Protein AF-A0A7C5LKN4-F1 (afdb_monomer_lite)

pLDDT: mean 91.7, std 6.95, range [64.12, 98.31]

Secondary structure (DSSP, 8-state):
-EEEEEHHHHHHHHHHHTTTS-SS-SSGGGGEEEEEEETTEEEEEEE-SS-EEEEEEE-EEEE-EEEEEEHHHHHHHHHTS-TTSEEEEEEETTEEEEEETTEEEEEEEEPGGGSPPPPPP--S------HHHHHHHHHTTTT-

Radius of gyration: 16.78 Å; chains: 1; bounding box: 38×32×46 Å

Foldseek 3Di:
DKWKDFLVQLLVFLVVQVVAQDPDDPQVLQLWWKWWDDQQKIWIWHHPVVDIDIDMGGIGDPDTDMWIFRSVVVNVQSVPDDRVWMWMWDDDPQWIWIDTDPDIDITGTDPPVSRDDDDDDDDPDDDDDDPVVVVVVCVVPVVD

Sequence (144 aa):
MKFTANKNNILNELGLLQGIVEKRTTMPILSNVLMKATKGQVELMGTDLEVGLRTTFEAEVKQEGMVAVNGRKVFDFIKLLPEEQKIEFIKKDEHLLVKSGESEIKILTAPENDFPAIQESNFEKGISWSISDFREMIDCVLYA

Structure (mmCIF, N/CA/C/O backbone):
data_AF-A0A7C5LKN4-F1
#
_entry.id   AF-A0A7C5LKN4-F1
#
loop_
_atom_site.group_PDB
_atom_site.id
_atom_site.type_symbol
_atom_site.label_atom_id
_atom_site.label_alt_id
_atom_site.label_comp_id
_atom_site.label_asym_id
_atom_site.label_entity_id
_atom_site.label_seq_id
_atom_site.pdbx_PDB_ins_code
_atom_site.Cartn_x
_atom_site.Cartn_y
_atom_site.Cartn_z
_atom_site.occupancy
_atom_site.B_iso_or_equiv
_atom_site.auth_seq_id
_atom_site.auth_comp_id
_atom_sit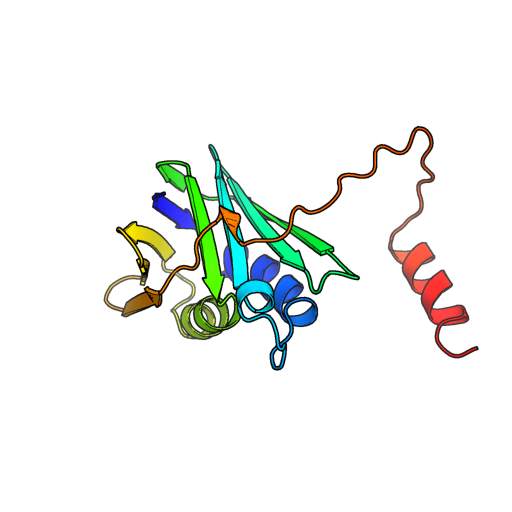e.auth_asym_id
_atom_site.auth_atom_id
_atom_site.pdbx_PDB_model_num
ATOM 1 N N . MET A 1 1 ? -3.851 11.155 8.627 1.00 94.31 1 MET A N 1
ATOM 2 C CA . MET A 1 1 ? -4.321 10.152 7.651 1.00 94.31 1 MET A CA 1
ATOM 3 C C . MET A 1 1 ? -5.334 9.234 8.318 1.00 94.31 1 MET A C 1
ATOM 5 O O . MET A 1 1 ? -5.030 8.661 9.362 1.00 94.31 1 MET A O 1
ATOM 9 N N . LYS A 1 2 ? -6.519 9.094 7.718 1.00 97.94 2 LYS A N 1
ATOM 10 C CA . LYS A 1 2 ? -7.596 8.208 8.158 1.00 97.94 2 LYS A CA 1
ATOM 11 C C . LYS A 1 2 ? -8.446 7.763 6.967 1.00 97.94 2 LYS A C 1
ATOM 13 O O . LYS A 1 2 ? -9.016 8.616 6.285 1.00 97.94 2 LYS A O 1
ATOM 18 N N . PHE A 1 3 ? -8.581 6.458 6.753 1.00 98.19 3 PHE A N 1
ATOM 19 C CA . PHE A 1 3 ? -9.410 5.911 5.677 1.00 98.19 3 PHE A CA 1
ATOM 20 C C . PHE A 1 3 ? -10.019 4.555 6.033 1.00 98.19 3 PHE A C 1
ATOM 22 O O . PHE A 1 3 ? -9.655 3.933 7.032 1.00 98.19 3 PHE A O 1
ATOM 29 N N . THR A 1 4 ? -10.971 4.109 5.219 1.00 97.88 4 THR A N 1
ATOM 30 C CA . THR A 1 4 ? -11.636 2.815 5.369 1.00 97.88 4 THR A CA 1
ATOM 31 C C . THR A 1 4 ? -11.778 2.132 4.010 1.00 97.88 4 THR A C 1
ATOM 33 O O . THR A 1 4 ? -12.147 2.788 3.039 1.00 97.88 4 THR A O 1
ATOM 36 N N . ALA A 1 5 ? -11.490 0.834 3.922 1.00 97.00 5 ALA A N 1
ATOM 37 C CA . ALA A 1 5 ? -11.607 0.072 2.676 1.00 97.00 5 ALA A CA 1
ATOM 38 C C . ALA A 1 5 ? -12.016 -1.390 2.919 1.00 97.00 5 ALA A C 1
ATOM 40 O O . ALA A 1 5 ? -11.934 -1.899 4.039 1.00 97.00 5 ALA A O 1
ATOM 41 N N . ASN A 1 6 ? -12.481 -2.052 1.858 1.00 95.44 6 ASN A N 1
ATOM 42 C CA . ASN A 1 6 ? -12.839 -3.470 1.887 1.00 95.44 6 ASN A CA 1
ATOM 43 C C . ASN A 1 6 ? -11.580 -4.344 1.894 1.00 95.44 6 ASN A C 1
ATOM 45 O O . ASN A 1 6 ? -10.585 -4.013 1.247 1.00 95.44 6 ASN A O 1
ATOM 49 N N . LYS A 1 7 ? -11.654 -5.495 2.568 1.00 94.94 7 LYS A N 1
ATOM 50 C CA . LYS A 1 7 ? -10.540 -6.442 2.697 1.00 94.94 7 LYS A CA 1
ATOM 51 C C . LYS A 1 7 ? -9.916 -6.825 1.350 1.00 94.94 7 LYS A C 1
ATOM 53 O O . LYS A 1 7 ? -8.703 -6.704 1.192 1.00 94.94 7 LYS A O 1
ATOM 58 N N . ASN A 1 8 ? -10.737 -7.224 0.379 1.00 93.75 8 ASN A N 1
ATOM 59 C CA . ASN A 1 8 ? -10.260 -7.684 -0.930 1.00 93.75 8 ASN A CA 1
ATOM 60 C C . ASN A 1 8 ? -9.515 -6.599 -1.715 1.00 93.75 8 ASN A C 1
ATOM 62 O O . ASN A 1 8 ? -8.462 -6.877 -2.282 1.00 93.75 8 ASN A O 1
ATOM 66 N N . ASN A 1 9 ? -9.999 -5.354 -1.669 1.00 93.94 9 ASN A N 1
ATOM 67 C CA . ASN A 1 9 ? -9.333 -4.220 -2.314 1.00 93.94 9 ASN A CA 1
ATOM 68 C C . ASN A 1 9 ? -7.909 -4.035 -1.774 1.00 93.94 9 ASN A C 1
ATOM 70 O O . ASN A 1 9 ? -6.977 -3.821 -2.539 1.00 93.94 9 ASN A O 1
ATOM 74 N N . ILE A 1 10 ? -7.732 -4.156 -0.456 1.00 95.06 10 ILE A N 1
ATOM 75 C CA . ILE A 1 10 ? -6.422 -3.974 0.171 1.00 95.06 10 ILE A CA 1
ATOM 76 C C . ILE A 1 10 ? -5.513 -5.177 -0.102 1.00 95.06 10 ILE A C 1
ATOM 78 O O . ILE A 1 10 ? -4.344 -4.992 -0.428 1.00 95.06 10 ILE A O 1
ATOM 82 N N . LEU A 1 11 ? -6.022 -6.408 0.037 1.00 95.00 11 LEU A N 1
ATOM 83 C CA . LEU A 1 11 ? -5.211 -7.619 -0.125 1.00 95.00 11 LEU A CA 1
ATOM 84 C C . LEU A 1 11 ? -4.692 -7.802 -1.546 1.00 95.00 11 LEU A C 1
ATOM 86 O O . LEU A 1 11 ? -3.546 -8.221 -1.698 1.00 95.00 11 LEU A O 1
ATOM 90 N N . ASN A 1 12 ? -5.498 -7.484 -2.559 1.00 94.50 12 ASN A N 1
ATOM 91 C CA . ASN A 1 12 ? -5.072 -7.588 -3.951 1.00 94.50 12 ASN A CA 1
ATOM 92 C C . ASN A 1 12 ? -3.858 -6.686 -4.205 1.00 94.50 12 ASN A C 1
ATOM 94 O O . ASN A 1 12 ? -2.797 -7.174 -4.593 1.00 94.50 12 ASN A O 1
ATOM 98 N N . GLU A 1 13 ? -3.969 -5.396 -3.879 1.00 95.69 13 GLU A N 1
ATOM 99 C CA . GLU A 1 13 ? -2.910 -4.425 -4.169 1.00 95.69 13 GLU A CA 1
ATOM 100 C C . GLU A 1 13 ? -1.683 -4.585 -3.264 1.00 95.69 13 GLU A C 1
ATOM 102 O O . GLU A 1 13 ? -0.541 -4.511 -3.722 1.00 95.69 13 GLU A O 1
ATOM 107 N N . LEU A 1 14 ? -1.892 -4.850 -1.972 1.00 93.88 14 LEU A N 1
ATOM 108 C CA . LEU A 1 14 ? -0.797 -5.055 -1.025 1.00 93.88 14 LEU A CA 1
ATOM 109 C C . LEU A 1 14 ? -0.084 -6.398 -1.251 1.00 93.88 14 LEU A C 1
ATOM 111 O O . LEU A 1 14 ? 1.095 -6.529 -0.914 1.00 93.88 14 LEU A O 1
ATOM 115 N N . GLY A 1 15 ? -0.785 -7.381 -1.825 1.00 94.12 15 GLY A N 1
ATOM 116 C CA . GLY A 1 15 ? -0.243 -8.672 -2.238 1.00 94.12 15 GLY A CA 1
ATOM 117 C C . GLY A 1 15 ? 0.760 -8.545 -3.381 1.00 94.12 15 GLY A C 1
ATOM 118 O O . GLY A 1 15 ? 1.836 -9.135 -3.296 1.00 94.12 15 GLY A O 1
ATOM 119 N N . LEU A 1 16 ? 0.464 -7.719 -4.392 1.00 92.94 16 LEU A N 1
ATOM 120 C CA . LEU A 1 16 ? 1.399 -7.426 -5.490 1.00 92.94 16 LEU A CA 1
ATOM 121 C C . LEU A 1 16 ? 2.721 -6.846 -4.964 1.00 92.94 16 LEU A C 1
ATOM 123 O O . LEU A 1 16 ? 3.802 -7.227 -5.407 1.00 92.94 16 LEU A O 1
ATOM 127 N N . LEU A 1 17 ? 2.640 -5.984 -3.948 1.00 92.00 17 LEU A N 1
ATOM 128 C CA . LEU A 1 17 ? 3.809 -5.356 -3.334 1.00 92.00 17 LEU A CA 1
ATOM 129 C C . LEU A 1 17 ? 4.661 -6.312 -2.493 1.00 92.00 17 LEU A C 1
ATOM 131 O O . LEU A 1 17 ? 5.841 -6.031 -2.300 1.00 92.00 17 LEU A O 1
ATOM 135 N N . GLN A 1 18 ? 4.124 -7.452 -2.030 1.00 88.38 18 GLN A N 1
ATOM 136 C CA . GLN A 1 18 ? 4.902 -8.431 -1.251 1.00 88.38 18 GLN A CA 1
ATOM 137 C C . GLN A 1 18 ? 6.083 -9.022 -2.030 1.00 88.38 18 GLN A C 1
ATOM 139 O O . GLN A 1 18 ? 7.036 -9.476 -1.398 1.00 88.38 18 GLN A O 1
ATOM 144 N N . GLY A 1 19 ? 5.996 -9.063 -3.364 1.00 83.75 19 GLY A N 1
ATOM 145 C CA . GLY A 1 19 ? 7.070 -9.550 -4.232 1.00 83.75 19 GLY A CA 1
ATOM 146 C C . GLY A 1 19 ? 8.179 -8.528 -4.483 1.00 83.75 19 GLY A C 1
ATOM 147 O O . GLY A 1 19 ? 9.253 -8.922 -4.914 1.00 83.75 19 GLY A O 1
ATOM 148 N N . ILE A 1 20 ? 7.918 -7.247 -4.202 1.00 84.62 20 ILE A N 1
ATOM 149 C CA . ILE A 1 20 ? 8.852 -6.135 -4.427 1.00 84.62 20 ILE A CA 1
ATOM 150 C C . ILE A 1 20 ? 9.578 -5.758 -3.134 1.00 84.62 20 ILE A C 1
ATOM 152 O O . ILE A 1 20 ? 10.767 -5.473 -3.146 1.00 84.62 20 ILE A O 1
ATOM 156 N N . VAL A 1 21 ? 8.874 -5.754 -1.996 1.00 82.25 21 VAL A N 1
ATOM 157 C CA . VAL A 1 21 ? 9.488 -5.372 -0.715 1.00 82.25 21 VAL A CA 1
ATOM 158 C C . VAL A 1 21 ? 10.355 -6.498 -0.154 1.00 82.25 21 VAL A C 1
ATOM 160 O O . VAL A 1 21 ? 9.894 -7.614 0.115 1.00 82.25 21 VAL A O 1
ATOM 163 N N . GLU A 1 22 ? 11.631 -6.198 0.069 1.00 73.88 22 GLU A N 1
ATOM 164 C CA . GLU A 1 22 ? 12.617 -7.208 0.426 1.00 73.88 22 GLU A CA 1
ATOM 165 C C . GLU A 1 22 ? 12.653 -7.483 1.942 1.00 73.88 22 GLU A C 1
ATOM 167 O O . GLU A 1 22 ? 12.659 -6.582 2.785 1.00 73.88 22 GLU A O 1
ATOM 172 N N . LYS A 1 23 ? 12.686 -8.767 2.326 1.00 66.94 23 LYS A N 1
ATOM 173 C CA . LYS A 1 23 ? 12.610 -9.193 3.740 1.00 66.94 23 LYS A CA 1
ATOM 174 C C . LYS A 1 23 ? 13.941 -9.060 4.491 1.00 66.94 23 LYS A C 1
ATOM 176 O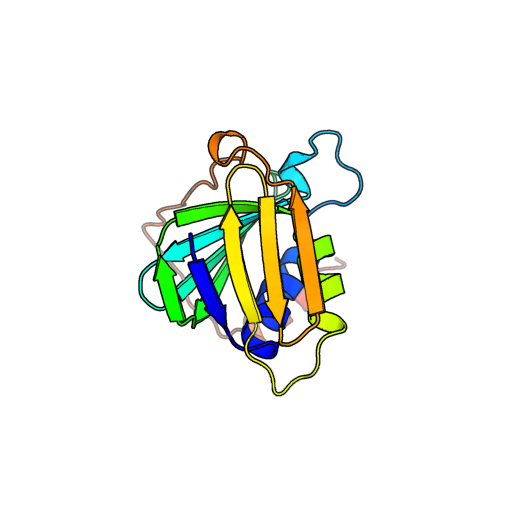 O . LYS A 1 23 ? 13.942 -8.972 5.718 1.00 66.94 23 LYS A O 1
ATOM 181 N N . ARG A 1 24 ? 15.071 -9.132 3.782 1.00 68.62 24 ARG A N 1
ATOM 182 C CA . ARG A 1 24 ? 16.431 -9.116 4.348 1.00 68.62 24 ARG A CA 1
ATOM 183 C C . ARG A 1 24 ? 17.269 -8.056 3.648 1.00 68.62 24 ARG A C 1
ATOM 185 O O . ARG A 1 24 ? 18.226 -8.371 2.960 1.00 68.62 24 ARG A O 1
ATOM 192 N N . THR A 1 25 ? 16.889 -6.810 3.863 1.00 70.12 25 THR A N 1
ATOM 193 C CA . THR A 1 25 ? 17.626 -5.651 3.371 1.00 70.12 25 THR A CA 1
ATOM 194 C C . THR A 1 25 ? 18.424 -5.014 4.508 1.00 70.12 25 THR A C 1
ATOM 196 O O . THR A 1 25 ? 18.008 -5.031 5.671 1.00 70.12 25 THR A O 1
ATOM 199 N N . THR A 1 26 ? 19.582 -4.444 4.181 1.00 81.12 26 THR A N 1
ATOM 200 C CA . THR A 1 26 ? 20.356 -3.588 5.094 1.00 81.12 26 THR A CA 1
ATOM 201 C C . THR A 1 26 ? 19.679 -2.236 5.329 1.00 81.12 26 THR A C 1
ATOM 203 O O . THR A 1 26 ? 20.047 -1.535 6.268 1.00 81.12 26 THR A O 1
ATOM 206 N N . MET A 1 27 ? 18.672 -1.886 4.518 1.00 86.62 27 MET A N 1
ATOM 207 C CA . MET A 1 27 ? 17.897 -0.650 4.595 1.00 86.62 27 MET A CA 1
ATOM 208 C C . MET A 1 27 ? 16.451 -0.952 5.025 1.00 86.62 27 MET A C 1
ATOM 210 O O . MET A 1 27 ? 15.597 -1.197 4.174 1.00 86.62 27 MET A O 1
ATOM 214 N N . PRO A 1 28 ? 16.118 -0.903 6.333 1.00 86.00 28 PRO A N 1
ATOM 215 C CA . PRO A 1 28 ? 14.800 -1.299 6.844 1.00 86.00 28 PRO A CA 1
ATOM 216 C C . PRO A 1 28 ? 13.604 -0.611 6.173 1.00 86.00 28 PRO A C 1
ATOM 218 O O . PRO A 1 28 ? 12.532 -1.210 6.079 1.00 86.00 28 PRO A O 1
ATOM 221 N N . ILE A 1 29 ? 13.783 0.617 5.678 1.00 90.94 29 ILE A N 1
ATOM 222 C CA . ILE A 1 29 ? 12.750 1.375 4.964 1.00 90.94 29 ILE A CA 1
ATOM 223 C C . ILE A 1 29 ? 12.267 0.680 3.681 1.00 90.94 29 ILE A C 1
ATOM 225 O O . ILE A 1 29 ? 11.095 0.803 3.345 1.00 90.94 29 ILE A O 1
ATOM 229 N N . LEU A 1 30 ? 13.106 -0.124 3.019 1.00 89.88 30 LEU A N 1
ATOM 230 C CA . LEU A 1 30 ? 12.730 -0.866 1.805 1.00 89.88 30 LEU A CA 1
ATOM 231 C C . LEU A 1 30 ? 11.839 -2.088 2.101 1.00 89.88 30 LEU A C 1
ATOM 233 O O . LEU A 1 30 ? 11.246 -2.673 1.200 1.00 89.88 30 LEU A O 1
ATOM 237 N N . SER A 1 31 ? 11.685 -2.456 3.380 1.00 89.00 31 SER A N 1
ATOM 238 C CA . SER A 1 31 ? 10.673 -3.433 3.817 1.00 89.00 31 SER A CA 1
ATOM 239 C C . SER A 1 31 ? 9.286 -2.807 4.038 1.00 89.00 31 SER A C 1
ATOM 241 O O . SER A 1 31 ? 8.315 -3.510 4.354 1.00 89.00 31 SER A O 1
ATOM 243 N N . ASN A 1 32 ? 9.188 -1.481 3.909 1.00 93.69 32 ASN A N 1
ATOM 244 C CA . ASN A 1 32 ? 7.948 -0.745 4.067 1.00 93.69 32 ASN A CA 1
ATOM 245 C C . ASN A 1 32 ? 7.263 -0.515 2.722 1.00 93.69 32 ASN A C 1
ATOM 247 O O . ASN A 1 32 ? 7.877 -0.490 1.662 1.00 93.69 32 ASN A O 1
ATOM 251 N N . VAL A 1 33 ? 5.957 -0.307 2.807 1.00 95.06 33 VAL A N 1
ATOM 252 C CA . VAL A 1 33 ? 5.127 0.238 1.744 1.00 95.06 33 VAL A CA 1
ATOM 253 C C . VAL A 1 33 ? 4.759 1.656 2.157 1.00 95.06 33 VAL A C 1
ATOM 255 O O . VAL A 1 33 ? 4.344 1.889 3.299 1.00 95.06 33 VAL A O 1
ATOM 258 N N . LEU A 1 34 ? 4.907 2.599 1.235 1.00 95.81 34 LEU A N 1
ATOM 259 C CA . LEU A 1 34 ? 4.365 3.939 1.377 1.00 95.81 34 LEU A CA 1
ATOM 260 C C . LEU A 1 34 ? 2.882 3.900 0.995 1.00 95.81 34 LEU A C 1
ATOM 262 O O . LEU A 1 34 ? 2.523 3.486 -0.104 1.00 95.81 34 LEU A O 1
ATOM 266 N N . MET A 1 35 ? 2.021 4.314 1.920 1.00 96.69 35 MET A N 1
ATOM 267 C CA . MET A 1 35 ? 0.586 4.472 1.701 1.00 96.69 35 MET A CA 1
ATOM 268 C C . MET A 1 35 ? 0.269 5.956 1.630 1.00 96.69 35 MET A C 1
ATOM 270 O O . MET A 1 35 ? 0.567 6.689 2.573 1.00 96.69 35 MET A O 1
ATOM 274 N N . LYS A 1 36 ? -0.367 6.395 0.548 1.00 96.88 36 LYS A N 1
ATOM 275 C CA . LYS A 1 36 ? -0.795 7.779 0.353 1.00 96.88 36 LYS A CA 1
ATOM 276 C C . LYS A 1 36 ? -2.301 7.809 0.136 1.00 96.88 36 LYS A C 1
ATOM 278 O O . LYS A 1 36 ? -2.799 7.349 -0.884 1.00 96.88 36 LYS A O 1
ATOM 283 N N . ALA A 1 37 ? -3.026 8.346 1.111 1.00 98.00 37 ALA A N 1
ATOM 284 C CA . ALA A 1 37 ? -4.473 8.494 1.043 1.00 98.00 37 ALA A CA 1
ATOM 285 C C . ALA A 1 37 ? -4.838 9.879 0.501 1.00 98.00 37 ALA A C 1
ATOM 287 O O . ALA A 1 37 ? -4.502 10.900 1.111 1.00 98.00 37 ALA A O 1
ATOM 288 N N . THR A 1 38 ? -5.564 9.897 -0.611 1.00 97.38 38 THR A N 1
ATOM 289 C CA . THR A 1 38 ? -6.125 11.088 -1.262 1.00 97.38 38 THR A CA 1
ATOM 290 C C . THR A 1 38 ? -7.617 10.866 -1.506 1.00 97.38 38 THR A C 1
ATOM 292 O O . THR A 1 38 ? -8.112 9.746 -1.414 1.00 97.38 38 THR A O 1
ATOM 295 N N . LYS A 1 39 ? -8.393 11.924 -1.753 1.00 94.38 39 LYS A N 1
ATOM 296 C CA . LYS A 1 39 ? -9.852 11.822 -1.918 1.00 94.38 39 LYS A CA 1
ATOM 297 C C . LYS A 1 39 ? -10.302 10.650 -2.823 1.00 94.38 39 LYS A C 1
ATOM 299 O O . LYS A 1 39 ? -10.185 10.717 -4.041 1.00 94.38 39 LYS A O 1
ATOM 304 N N . GLY A 1 40 ? -10.896 9.624 -2.204 1.00 94.50 40 GLY A N 1
ATOM 305 C CA . GLY A 1 40 ? -11.502 8.459 -2.866 1.00 94.50 40 GLY A CA 1
ATOM 306 C C . GLY A 1 40 ? -10.569 7.268 -3.120 1.00 94.50 40 GLY A C 1
ATOM 307 O O . GLY A 1 40 ? -11.047 6.211 -3.527 1.00 94.50 40 GLY A O 1
ATOM 308 N N . GLN A 1 41 ? -9.265 7.397 -2.865 1.00 97.12 41 GLN A N 1
ATOM 309 C CA . GLN A 1 41 ? -8.284 6.377 -3.233 1.00 97.12 41 GLN A CA 1
ATOM 310 C C . GLN A 1 41 ? -7.104 6.331 -2.257 1.00 97.12 41 GLN A C 1
ATOM 312 O O . GLN A 1 41 ? -6.729 7.322 -1.630 1.00 97.12 41 GLN A O 1
ATOM 317 N N . VAL A 1 42 ? -6.491 5.158 -2.142 1.00 98.12 42 VAL A N 1
ATOM 318 C CA . VAL A 1 42 ? -5.178 4.997 -1.519 1.00 98.12 42 VAL A CA 1
ATOM 319 C C . VAL A 1 42 ? -4.214 4.469 -2.566 1.00 98.12 42 VAL A C 1
ATOM 321 O O . VAL A 1 42 ? -4.467 3.441 -3.191 1.00 98.12 42 VAL A O 1
ATOM 324 N N . GLU A 1 43 ? -3.112 5.184 -2.746 1.00 97.00 43 GLU A N 1
ATOM 325 C CA . GLU A 1 43 ? -1.959 4.738 -3.517 1.00 97.00 43 GLU A CA 1
ATOM 326 C C . GLU A 1 43 ? -1.009 3.975 -2.590 1.00 97.00 43 GLU A C 1
ATOM 328 O O . GLU A 1 43 ? -0.721 4.415 -1.472 1.00 97.00 43 GLU A O 1
ATOM 333 N N . LEU A 1 44 ? -0.543 2.820 -3.054 1.00 96.12 44 LEU A N 1
ATOM 334 C CA . LEU A 1 44 ? 0.484 2.023 -2.409 1.00 96.12 44 LEU A CA 1
ATOM 335 C C . LEU A 1 44 ? 1.737 2.019 -3.273 1.00 96.12 44 LEU A C 1
ATOM 337 O O . LEU A 1 44 ? 1.668 1.893 -4.495 1.00 96.12 44 LEU A O 1
ATOM 341 N N . MET A 1 45 ? 2.887 2.118 -2.622 1.00 94.81 45 MET A N 1
ATOM 342 C CA . MET A 1 45 ? 4.168 2.191 -3.297 1.00 94.81 45 MET A CA 1
ATOM 343 C C . MET A 1 45 ? 5.222 1.371 -2.553 1.00 94.81 45 MET A C 1
ATOM 345 O O . MET A 1 45 ? 5.357 1.481 -1.336 1.00 94.81 45 MET A O 1
ATOM 349 N N . GLY A 1 46 ? 5.970 0.548 -3.283 1.00 93.00 46 GLY A N 1
ATOM 350 C CA . GLY A 1 46 ? 7.052 -0.286 -2.753 1.00 93.00 46 GLY A CA 1
ATOM 351 C C . GLY A 1 46 ? 8.200 -0.382 -3.749 1.00 93.00 46 GLY A C 1
ATOM 352 O O . GLY A 1 46 ? 7.972 -0.321 -4.957 1.00 93.00 46 GLY A O 1
ATOM 353 N N . THR A 1 47 ? 9.429 -0.493 -3.247 1.00 91.44 47 THR A N 1
ATOM 354 C CA . THR A 1 47 ? 10.633 -0.576 -4.082 1.00 91.44 47 THR A CA 1
ATOM 355 C C . THR A 1 47 ? 11.808 -1.205 -3.334 1.00 91.44 47 THR A C 1
ATOM 357 O O . THR A 1 47 ? 11.908 -1.060 -2.115 1.00 91.44 47 THR A O 1
ATOM 360 N N . ASP A 1 48 ? 12.703 -1.855 -4.076 1.00 90.06 48 ASP A N 1
ATOM 361 C CA . ASP A 1 48 ? 14.022 -2.335 -3.636 1.00 90.06 48 ASP A CA 1
ATOM 362 C C . ASP A 1 48 ? 15.186 -1.488 -4.203 1.00 90.06 48 ASP A C 1
ATOM 364 O O . ASP A 1 48 ? 16.345 -1.874 -4.087 1.00 90.06 48 ASP A O 1
ATOM 368 N N . LEU A 1 49 ? 14.878 -0.302 -4.752 1.00 88.12 49 LEU A N 1
ATOM 369 C CA . LEU A 1 49 ? 15.755 0.623 -5.496 1.00 88.12 49 LEU A CA 1
ATOM 370 C C . LEU A 1 49 ? 16.063 0.231 -6.948 1.00 88.12 49 LEU A C 1
ATOM 372 O O . LEU A 1 49 ? 16.461 1.109 -7.714 1.00 88.12 49 LEU A O 1
ATOM 376 N N . GLU A 1 50 ? 15.844 -1.019 -7.352 1.00 86.38 50 GLU A N 1
ATOM 377 C CA . GLU A 1 50 ? 15.989 -1.452 -8.749 1.00 86.38 50 GLU A CA 1
ATOM 378 C C . GLU A 1 50 ? 14.630 -1.508 -9.450 1.00 86.38 50 GLU A C 1
ATOM 380 O O . GLU A 1 50 ? 14.468 -1.034 -10.576 1.00 86.38 50 GLU A O 1
ATOM 385 N N . VAL A 1 51 ? 13.628 -2.033 -8.747 1.00 87.12 51 VAL A N 1
ATOM 386 C CA . VAL A 1 51 ? 12.249 -2.161 -9.195 1.00 87.12 51 VAL A CA 1
ATOM 387 C C . VAL A 1 51 ? 11.342 -1.388 -8.247 1.00 87.12 51 VAL A C 1
ATOM 389 O O . VAL A 1 51 ? 11.452 -1.447 -7.022 1.00 87.12 51 VAL A O 1
ATOM 392 N N . GLY A 1 52 ? 10.415 -0.630 -8.826 1.00 89.81 52 GLY A N 1
ATOM 393 C CA . GLY A 1 52 ? 9.361 0.068 -8.103 1.00 89.81 52 GLY A CA 1
ATOM 394 C C . GLY A 1 52 ? 7.996 -0.378 -8.599 1.00 89.81 52 GLY A C 1
ATOM 395 O O . GLY A 1 52 ? 7.776 -0.501 -9.802 1.00 89.81 52 GLY A O 1
ATOM 396 N N . LEU A 1 53 ? 7.065 -0.585 -7.674 1.00 91.50 53 LEU A N 1
ATOM 397 C CA . LEU A 1 53 ? 5.670 -0.851 -7.986 1.00 91.50 53 LEU A CA 1
ATOM 398 C C . LEU A 1 53 ? 4.789 0.188 -7.303 1.00 91.50 53 LEU A C 1
ATOM 400 O O . LEU A 1 53 ? 4.939 0.477 -6.114 1.00 91.50 53 LEU A O 1
ATOM 404 N N . ARG A 1 54 ? 3.850 0.723 -8.081 1.00 93.12 54 ARG A N 1
ATOM 405 C CA . ARG A 1 54 ? 2.797 1.620 -7.625 1.00 93.12 54 ARG A CA 1
ATOM 406 C C . ARG A 1 54 ? 1.454 1.007 -7.985 1.00 93.12 54 ARG A C 1
ATOM 408 O O . ARG A 1 54 ? 1.234 0.634 -9.135 1.00 93.12 54 ARG A O 1
ATOM 415 N N . THR A 1 55 ? 0.572 0.921 -7.007 1.00 95.38 55 THR A N 1
ATOM 416 C CA . THR A 1 55 ? -0.781 0.395 -7.168 1.00 95.38 55 THR A CA 1
ATOM 417 C C . THR A 1 55 ? -1.774 1.264 -6.420 1.00 95.38 55 THR A C 1
ATOM 419 O O . THR A 1 55 ? -1.396 2.142 -5.644 1.00 95.38 55 THR A O 1
ATOM 422 N N . THR A 1 56 ? -3.064 1.061 -6.670 1.00 97.19 56 THR A N 1
ATOM 423 C CA . THR A 1 56 ? -4.103 1.893 -6.068 1.00 97.19 56 THR A CA 1
ATOM 424 C C . THR A 1 56 ? -5.363 1.100 -5.796 1.00 97.19 56 THR A C 1
ATOM 426 O O . THR A 1 56 ? -5.742 0.270 -6.616 1.00 97.19 56 THR A O 1
ATOM 429 N N . PHE A 1 57 ? -6.079 1.438 -4.728 1.00 97.12 57 PHE A N 1
ATOM 430 C CA . PHE A 1 57 ? -7.415 0.907 -4.474 1.00 97.12 57 PHE A CA 1
ATOM 431 C C . PHE A 1 57 ? -8.379 1.981 -3.971 1.00 97.12 57 PHE A C 1
ATOM 433 O O . PHE A 1 57 ? -7.980 2.964 -3.343 1.00 97.12 57 PHE A O 1
ATOM 440 N N . GLU A 1 58 ? -9.669 1.780 -4.233 1.00 96.62 58 GLU A N 1
ATOM 441 C CA . GLU A 1 58 ? -10.730 2.668 -3.756 1.00 96.62 58 GLU A CA 1
ATOM 442 C C . GLU A 1 58 ? -10.900 2.582 -2.236 1.00 96.62 58 GLU A C 1
ATOM 444 O O . GLU A 1 58 ? -10.950 1.490 -1.655 1.00 96.62 58 GLU A O 1
ATOM 449 N N . ALA A 1 59 ? -11.029 3.746 -1.596 1.00 97.50 59 ALA A N 1
ATOM 450 C CA . ALA A 1 59 ? -11.196 3.860 -0.153 1.00 97.50 59 ALA A CA 1
ATOM 451 C C . ALA A 1 59 ? -12.024 5.091 0.243 1.00 97.50 59 ALA A C 1
ATOM 453 O O . ALA A 1 59 ? -11.951 6.160 -0.364 1.00 97.50 59 ALA A O 1
ATOM 454 N N . GLU A 1 60 ? -12.750 4.973 1.353 1.00 97.75 60 GLU A N 1
ATOM 455 C CA . GLU A 1 60 ? -13.410 6.096 2.015 1.00 97.75 60 GLU A CA 1
ATOM 456 C C . GLU A 1 60 ? -12.385 6.873 2.851 1.00 97.75 60 GLU A C 1
ATOM 458 O O . GLU A 1 60 ? -12.116 6.545 4.011 1.00 97.75 60 GLU A O 1
ATOM 463 N N . VAL A 1 61 ? -11.787 7.909 2.261 1.00 98.19 61 VAL A N 1
ATOM 464 C CA . VAL A 1 61 ? -10.775 8.746 2.921 1.00 98.19 61 VAL A CA 1
ATOM 465 C C . VAL A 1 61 ? -11.442 9.867 3.719 1.00 98.19 61 VAL A C 1
ATOM 467 O O . VAL A 1 61 ? -12.065 10.765 3.159 1.00 98.19 61 VAL A O 1
ATOM 470 N N . LYS A 1 62 ? -11.294 9.824 5.049 1.00 97.69 62 LYS A N 1
ATOM 471 C CA . LYS A 1 62 ? -11.791 10.855 5.981 1.00 97.69 62 LYS A CA 1
ATOM 472 C C . LYS A 1 62 ? -10.746 11.925 6.281 1.00 97.69 62 LYS A C 1
ATOM 474 O O . LYS A 1 62 ? -11.097 13.055 6.595 1.00 97.69 62 LYS A O 1
ATOM 479 N N . GLN A 1 63 ? -9.470 11.558 6.232 1.00 97.88 63 GLN A N 1
ATOM 480 C CA . GLN A 1 63 ? -8.355 12.479 6.409 1.00 97.88 63 GLN A CA 1
ATOM 481 C C . GLN A 1 63 ? -7.212 12.036 5.503 1.00 97.88 63 GLN A C 1
ATOM 483 O O . GLN A 1 63 ? -6.695 10.927 5.649 1.00 97.88 63 GLN A O 1
ATOM 488 N N . GLU A 1 64 ? -6.796 12.914 4.603 1.00 98.00 64 GLU A N 1
ATOM 489 C CA . GLU A 1 64 ? -5.664 12.660 3.716 1.00 98.00 64 GLU A CA 1
ATOM 490 C C . GLU A 1 64 ? -4.340 12.551 4.494 1.00 98.00 64 GLU A C 1
ATOM 492 O O . GLU A 1 64 ? -4.250 12.812 5.706 1.00 98.00 64 GLU A O 1
ATOM 497 N N . GLY A 1 65 ? -3.306 12.101 3.796 1.00 95.94 65 GLY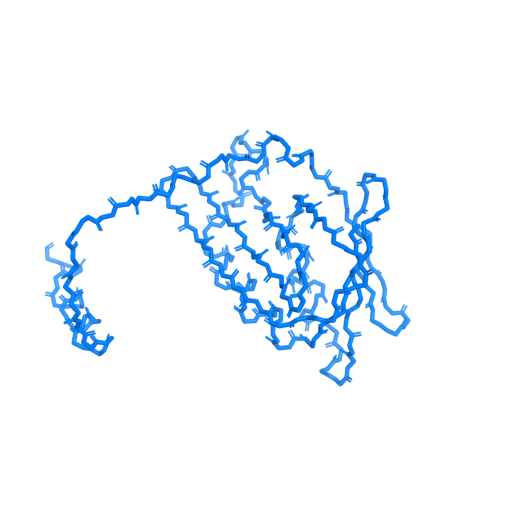 A N 1
ATOM 498 C CA . GLY A 1 65 ? -1.939 12.041 4.298 1.00 95.94 65 GLY A CA 1
ATOM 499 C C . GLY A 1 65 ? -1.217 10.784 3.845 1.00 95.94 65 GLY A C 1
ATOM 500 O O . GLY A 1 65 ? -1.773 9.963 3.117 1.00 95.94 65 GLY A O 1
ATOM 501 N N . MET A 1 66 ? 0.020 10.638 4.306 1.00 95.56 66 MET A N 1
ATOM 502 C CA . MET A 1 66 ? 0.865 9.506 3.954 1.00 95.56 66 MET A CA 1
ATOM 503 C C . MET A 1 66 ? 1.498 8.848 5.178 1.00 95.56 66 MET A C 1
ATOM 505 O O . MET A 1 66 ? 1.528 9.419 6.275 1.00 95.56 66 MET A O 1
ATOM 509 N N . VAL A 1 67 ? 1.947 7.610 4.997 1.00 96.12 67 VAL A N 1
ATOM 510 C CA . VAL A 1 67 ? 2.664 6.839 6.010 1.00 96.12 67 VAL A CA 1
ATOM 511 C C . VAL A 1 67 ? 3.514 5.757 5.352 1.00 96.12 67 VAL A C 1
ATOM 513 O O . VAL A 1 67 ? 3.050 5.087 4.433 1.00 96.12 67 VAL A O 1
ATOM 516 N N . ALA A 1 68 ? 4.734 5.548 5.845 1.00 95.56 68 ALA A N 1
ATOM 517 C CA . ALA A 1 68 ? 5.538 4.379 5.510 1.00 95.56 68 ALA A CA 1
ATOM 518 C C . ALA A 1 68 ? 5.399 3.332 6.623 1.00 95.56 68 ALA A C 1
ATOM 520 O O . ALA A 1 68 ? 5.562 3.629 7.808 1.00 95.56 68 ALA A O 1
ATOM 521 N N . VAL A 1 69 ? 5.053 2.103 6.256 1.00 95.50 69 VAL A N 1
ATOM 522 C CA . VAL A 1 69 ? 4.689 1.035 7.201 1.00 95.50 69 VAL A CA 1
ATOM 523 C C . VAL A 1 69 ? 5.124 -0.308 6.642 1.00 95.50 69 VAL A C 1
ATOM 525 O O . VAL A 1 69 ? 5.056 -0.527 5.438 1.00 95.50 69 VAL A O 1
ATOM 528 N N . ASN A 1 70 ? 5.514 -1.242 7.510 1.00 93.88 70 ASN A N 1
ATOM 529 C CA . ASN A 1 70 ? 5.837 -2.600 7.089 1.00 93.88 70 ASN A CA 1
ATOM 530 C C . ASN A 1 70 ? 4.628 -3.268 6.401 1.00 93.88 70 ASN A C 1
ATOM 532 O O . ASN A 1 70 ? 3.668 -3.681 7.062 1.00 93.88 70 ASN A O 1
ATOM 536 N N . GLY A 1 71 ? 4.690 -3.381 5.071 1.00 91.50 71 GLY A N 1
ATOM 537 C CA . GLY A 1 71 ? 3.567 -3.842 4.254 1.00 91.50 71 GLY A CA 1
ATOM 538 C C . GLY A 1 71 ? 3.181 -5.288 4.551 1.00 91.50 71 GLY A C 1
ATOM 539 O O . GLY A 1 71 ? 2.004 -5.630 4.519 1.00 91.50 71 GLY A O 1
ATOM 540 N N . ARG A 1 72 ? 4.151 -6.135 4.917 1.00 91.00 72 ARG A N 1
ATOM 541 C CA . ARG A 1 72 ? 3.896 -7.533 5.286 1.00 91.00 72 ARG A CA 1
ATOM 542 C C . ARG A 1 72 ? 3.098 -7.659 6.578 1.00 91.00 72 ARG A C 1
ATOM 544 O O . ARG A 1 72 ? 2.128 -8.403 6.606 1.00 91.00 72 ARG A O 1
ATOM 551 N N . LYS A 1 73 ? 3.449 -6.907 7.628 1.00 93.88 73 LYS A N 1
ATOM 552 C CA . LYS A 1 73 ? 2.680 -6.914 8.888 1.00 93.88 73 LYS A CA 1
ATOM 553 C C . LYS A 1 73 ? 1.222 -6.520 8.659 1.00 93.88 73 LYS A C 1
ATOM 555 O O . LYS A 1 73 ? 0.332 -7.129 9.245 1.00 93.88 73 LYS A O 1
ATOM 560 N N . VAL A 1 74 ? 0.985 -5.525 7.802 1.00 95.31 74 VAL A N 1
ATOM 561 C CA . VAL A 1 74 ? -0.373 -5.123 7.412 1.00 95.31 74 VAL A CA 1
ATOM 562 C C . VAL A 1 74 ? -1.065 -6.248 6.643 1.00 95.31 74 VAL A C 1
ATOM 564 O O . VAL A 1 74 ? -2.176 -6.628 6.998 1.00 95.31 74 VAL A O 1
ATOM 567 N N . PHE A 1 75 ? -0.406 -6.808 5.628 1.00 94.81 75 PHE A N 1
ATOM 568 C CA . PHE A 1 75 ? -0.952 -7.880 4.797 1.00 94.81 75 PHE A CA 1
ATOM 569 C C . PHE A 1 75 ? -1.341 -9.114 5.620 1.00 94.81 75 PHE A C 1
ATOM 571 O O . PHE A 1 75 ? -2.471 -9.592 5.525 1.00 94.81 75 PHE A O 1
ATOM 578 N N . ASP A 1 76 ? -0.431 -9.584 6.474 1.00 94.69 76 ASP A N 1
ATOM 579 C CA . ASP A 1 76 ? -0.631 -10.758 7.321 1.00 94.69 76 ASP A CA 1
ATOM 580 C C . ASP A 1 76 ? -1.789 -10.544 8.304 1.00 94.69 76 ASP A C 1
ATOM 582 O O . ASP A 1 76 ? -2.618 -11.436 8.472 1.00 94.69 76 ASP A O 1
ATOM 586 N N . PHE A 1 77 ? -1.895 -9.355 8.909 1.00 96.06 77 PHE A N 1
ATOM 587 C CA . PHE A 1 77 ? -3.017 -9.023 9.787 1.00 96.06 77 PHE A CA 1
ATOM 588 C C . PHE A 1 77 ? -4.346 -9.024 9.030 1.00 96.06 77 PHE A C 1
ATOM 590 O O . PHE A 1 77 ? -5.295 -9.679 9.453 1.00 96.06 77 PHE A O 1
ATOM 597 N N . ILE A 1 78 ? -4.412 -8.339 7.885 1.00 95.44 78 ILE A N 1
ATOM 598 C CA . ILE A 1 78 ? -5.645 -8.217 7.099 1.00 95.44 78 ILE A CA 1
ATOM 599 C C . ILE A 1 78 ? -6.131 -9.576 6.609 1.00 95.44 78 ILE A C 1
ATOM 601 O O . ILE A 1 78 ? -7.333 -9.837 6.615 1.00 95.44 78 ILE A O 1
ATOM 605 N N . LYS A 1 79 ? -5.211 -10.466 6.228 1.00 94.75 79 LYS A N 1
ATOM 606 C CA . LYS A 1 79 ? -5.534 -11.818 5.767 1.00 94.75 79 LYS A CA 1
ATOM 607 C C . LYS A 1 79 ? -6.344 -12.616 6.796 1.00 94.75 79 LYS A C 1
ATOM 609 O O . LYS A 1 79 ? -7.192 -13.413 6.397 1.00 94.75 79 LYS A O 1
ATOM 614 N N . LEU A 1 80 ? -6.114 -12.375 8.088 1.00 94.31 80 LEU A N 1
ATOM 615 C CA . LEU A 1 80 ? -6.788 -13.050 9.202 1.00 94.31 80 LEU A CA 1
ATOM 616 C C . LEU A 1 80 ? -8.172 -12.469 9.532 1.00 94.31 80 LEU A C 1
ATOM 618 O O . LEU A 1 80 ? -8.919 -13.083 10.290 1.00 94.31 80 LEU A O 1
ATOM 622 N N . LEU A 1 81 ? -8.524 -11.301 8.989 1.00 94.00 81 LEU A N 1
ATOM 623 C CA . LEU A 1 81 ? -9.797 -10.642 9.280 1.00 94.00 81 LEU A CA 1
ATOM 624 C C . LEU A 1 81 ? -10.964 -11.287 8.508 1.00 94.00 81 LEU A C 1
ATOM 626 O O . LEU A 1 81 ? -10.758 -11.815 7.413 1.00 94.00 81 LEU A O 1
ATOM 630 N N . PRO A 1 82 ? -12.205 -11.221 9.018 1.00 90.12 82 PRO A N 1
ATOM 631 C CA . PRO A 1 82 ? -13.396 -11.630 8.269 1.00 90.12 82 PRO A CA 1
ATOM 632 C C . PRO A 1 82 ? -13.610 -10.793 6.994 1.00 90.12 82 PRO A C 1
ATOM 634 O O . PRO A 1 82 ? -13.312 -9.602 6.977 1.00 90.12 82 PRO A O 1
ATOM 637 N N . GLU A 1 83 ? -14.166 -11.397 5.938 1.00 83.12 83 GLU A N 1
ATOM 638 C CA . GLU A 1 83 ? -14.403 -10.733 4.637 1.00 83.12 83 GLU A CA 1
ATOM 639 C C . GLU A 1 83 ? -15.415 -9.581 4.697 1.00 83.12 83 GLU A C 1
ATOM 641 O O . GLU A 1 83 ? -15.272 -8.587 3.990 1.00 83.12 83 GLU A O 1
ATOM 646 N N . GLU A 1 84 ? -16.437 -9.698 5.543 1.00 81.38 84 GLU A N 1
ATOM 647 C CA . GLU A 1 84 ? -17.592 -8.791 5.518 1.00 81.38 84 GLU A CA 1
ATOM 648 C C . GLU A 1 84 ? -17.352 -7.445 6.216 1.00 81.38 84 GLU A C 1
ATOM 650 O O . GLU A 1 84 ? -18.211 -6.562 6.191 1.00 81.38 84 GLU A O 1
ATOM 655 N N . GLN A 1 85 ? -16.196 -7.262 6.859 1.00 84.00 85 GLN A N 1
ATOM 656 C CA . GLN A 1 85 ? -15.917 -6.061 7.634 1.00 84.00 85 GLN A CA 1
ATOM 657 C C . GLN A 1 85 ? -15.030 -5.074 6.876 1.00 84.00 85 GLN A C 1
ATOM 659 O O . GLN A 1 85 ? -13.988 -5.411 6.313 1.00 84.00 85 GLN A O 1
ATOM 664 N N . LYS A 1 86 ? -15.440 -3.805 6.924 1.00 93.75 86 LYS A N 1
ATOM 665 C CA . LYS A 1 86 ? -14.611 -2.677 6.511 1.00 93.75 86 LYS A CA 1
ATOM 666 C C . LYS A 1 86 ? -13.420 -2.522 7.461 1.00 93.75 86 LYS A C 1
ATOM 668 O O . LYS A 1 86 ? -13.587 -2.542 8.680 1.00 93.75 86 LYS A O 1
ATOM 673 N N . ILE A 1 87 ? -12.242 -2.286 6.892 1.00 97.56 87 ILE A N 1
ATOM 674 C CA . ILE A 1 87 ? -10.990 -2.126 7.634 1.00 97.56 87 ILE A CA 1
ATOM 675 C C . ILE A 1 87 ? -10.656 -0.640 7.711 1.00 97.56 87 ILE A C 1
ATOM 677 O O . ILE A 1 87 ? -10.546 0.035 6.687 1.00 97.56 87 ILE A O 1
ATOM 681 N N . GLU A 1 88 ? -10.505 -0.125 8.927 1.00 97.88 88 GLU A N 1
ATOM 682 C CA . GLU A 1 88 ? -10.158 1.264 9.210 1.00 97.88 88 GLU A CA 1
ATOM 683 C C . GLU A 1 88 ? -8.655 1.402 9.475 1.00 97.88 88 GLU A C 1
ATOM 685 O O . GLU A 1 88 ? -8.075 0.661 10.268 1.00 97.88 88 GLU A O 1
ATOM 690 N N . PHE A 1 89 ? -8.039 2.396 8.841 1.00 98.31 89 PHE A N 1
ATOM 691 C CA . PHE A 1 89 ? -6.641 2.770 9.025 1.00 98.31 89 PHE A CA 1
ATOM 692 C C . PHE A 1 89 ? -6.573 4.170 9.616 1.00 98.31 89 PHE A C 1
ATOM 694 O O . PHE A 1 89 ? -7.199 5.098 9.098 1.00 98.31 89 PHE A O 1
ATOM 701 N N . ILE A 1 90 ? -5.805 4.342 10.692 1.00 98.19 90 ILE A N 1
ATOM 702 C CA . ILE A 1 90 ? -5.642 5.625 11.381 1.00 98.19 90 ILE A CA 1
ATOM 703 C C . ILE A 1 90 ? -4.164 5.833 11.712 1.00 98.19 90 ILE A C 1
ATOM 705 O O . ILE A 1 90 ? -3.608 5.105 12.533 1.00 98.19 90 ILE A O 1
ATOM 709 N N . LYS A 1 91 ? -3.538 6.858 11.124 1.00 96.69 91 LYS A N 1
ATOM 710 C CA . LYS A 1 91 ? -2.210 7.331 11.551 1.00 96.69 91 LYS A CA 1
ATOM 711 C C . LYS A 1 91 ? -2.370 8.137 12.843 1.00 96.69 91 LYS A C 1
ATOM 713 O O . LYS A 1 91 ? -3.123 9.112 12.860 1.00 96.69 91 LYS A O 1
ATOM 718 N N . LYS A 1 92 ? -1.683 7.720 13.906 1.00 94.12 92 LYS A N 1
ATOM 719 C CA . LYS A 1 92 ? -1.587 8.396 15.205 1.00 94.12 92 LYS A CA 1
ATOM 720 C C . LYS A 1 92 ? -0.117 8.490 15.596 1.00 94.12 92 LYS A C 1
ATOM 722 O O . LYS A 1 92 ? 0.478 7.467 15.928 1.00 94.12 92 LYS A O 1
ATOM 727 N N . ASP A 1 93 ? 0.433 9.699 15.568 1.00 89.81 93 ASP A N 1
ATOM 728 C CA . ASP A 1 93 ? 1.846 9.958 15.857 1.00 89.81 93 ASP A CA 1
ATOM 729 C C . ASP A 1 93 ? 2.748 9.005 15.044 1.00 89.81 93 ASP A C 1
ATOM 731 O O . ASP A 1 93 ? 2.606 8.916 13.823 1.00 89.81 93 ASP A O 1
ATOM 735 N N . GLU A 1 94 ? 3.586 8.233 15.734 1.00 93.81 94 GLU A N 1
ATOM 736 C CA . GLU A 1 94 ? 4.517 7.245 15.175 1.00 93.81 94 GLU A CA 1
ATOM 737 C C . GLU A 1 94 ? 3.883 5.870 14.888 1.00 93.81 94 GLU A C 1
ATOM 739 O O . GLU A 1 94 ? 4.586 4.882 14.685 1.00 93.81 94 GLU A O 1
ATOM 744 N N . HIS A 1 95 ? 2.554 5.748 14.931 1.00 96.31 95 HIS A N 1
ATOM 745 C CA . HIS A 1 95 ? 1.865 4.469 14.764 1.00 96.31 95 HIS A CA 1
ATOM 746 C C . HIS A 1 95 ? 0.750 4.530 13.722 1.00 96.31 95 HIS A C 1
ATOM 748 O O . HIS A 1 95 ? -0.033 5.476 13.640 1.00 96.31 95 HIS A O 1
ATOM 754 N N . LEU A 1 96 ? 0.611 3.441 12.974 1.00 97.81 96 LEU A N 1
ATOM 755 C CA . LEU A 1 96 ? -0.564 3.135 12.180 1.00 97.81 96 LEU A CA 1
ATOM 756 C C . LEU A 1 96 ? -1.414 2.120 12.942 1.00 97.81 96 LEU A C 1
ATOM 758 O O . LEU A 1 96 ? -0.980 0.997 13.206 1.00 97.81 96 LEU A O 1
ATOM 762 N N . LEU A 1 97 ? -2.628 2.525 13.299 1.00 97.94 97 LEU A N 1
ATOM 763 C CA . LEU A 1 97 ? -3.655 1.637 13.827 1.00 97.94 97 LEU A CA 1
ATOM 764 C C . LEU A 1 97 ? -4.455 1.068 12.654 1.00 97.94 97 LEU A C 1
ATOM 766 O O . LEU A 1 97 ? -5.009 1.839 11.867 1.00 97.94 97 LEU A O 1
ATOM 770 N N . VAL A 1 98 ? -4.533 -0.258 12.563 1.00 97.69 98 VAL A N 1
ATOM 771 C CA . VAL A 1 98 ? -5.385 -0.971 11.601 1.00 97.69 98 VAL A CA 1
ATOM 772 C C . VAL A 1 98 ? -6.435 -1.740 12.391 1.00 97.69 98 VAL A C 1
ATOM 774 O O . VAL A 1 98 ? -6.085 -2.527 13.271 1.00 97.69 98 VAL A O 1
ATOM 777 N N . LYS A 1 99 ? -7.715 -1.488 12.113 1.00 96.31 99 LYS A N 1
ATOM 778 C CA . LYS A 1 99 ? -8.839 -1.994 12.907 1.00 96.31 99 LYS A CA 1
ATOM 779 C C . LYS A 1 99 ? -9.943 -2.575 12.030 1.00 96.31 99 LYS A C 1
ATOM 781 O O . LYS A 1 99 ? -10.287 -2.002 11.003 1.00 96.31 99 LYS A O 1
ATOM 786 N N . SER A 1 100 ? -10.550 -3.664 12.491 1.00 95.69 100 SER A N 1
ATOM 787 C CA . SER A 1 100 ? -11.786 -4.228 11.946 1.00 95.69 100 SER A CA 1
ATOM 788 C C . SER A 1 100 ? -12.600 -4.844 13.080 1.00 95.69 100 SER A C 1
ATOM 790 O O . SER A 1 100 ? -12.147 -5.790 13.725 1.00 95.69 100 SER A O 1
ATOM 792 N N . GLY A 1 101 ? -13.780 -4.287 13.364 1.00 90.50 101 GLY A N 1
ATOM 793 C CA . GLY A 1 101 ? -14.597 -4.721 14.501 1.00 90.50 101 GLY A CA 1
ATOM 794 C C . GLY A 1 101 ? -13.833 -4.613 15.828 1.00 90.50 101 GLY A C 1
ATOM 795 O O . GLY A 1 101 ? -13.390 -3.525 16.205 1.00 90.50 101 GLY A O 1
ATOM 796 N N . GLU A 1 102 ? -13.675 -5.743 16.519 1.00 91.62 102 GLU A N 1
ATOM 797 C CA . GLU A 1 102 ? -12.927 -5.869 17.783 1.00 91.62 102 GLU A CA 1
ATOM 798 C C . GLU A 1 102 ? -11.431 -6.170 17.588 1.00 91.62 102 GLU A C 1
ATOM 800 O O . GLU A 1 102 ? -10.658 -6.101 18.539 1.00 91.62 102 GLU A O 1
ATOM 805 N N . SER A 1 103 ? -11.004 -6.485 16.363 1.00 95.06 103 SER A N 1
ATOM 806 C CA . SER A 1 103 ? -9.603 -6.776 16.055 1.00 95.06 103 SER A CA 1
ATOM 807 C C . SER A 1 103 ? -8.844 -5.493 15.734 1.00 95.06 103 SER A C 1
ATOM 809 O O . SER A 1 103 ? -9.253 -4.725 14.860 1.00 95.06 103 SER A O 1
ATOM 811 N N . GLU A 1 104 ? -7.705 -5.279 16.391 1.00 95.94 104 GLU A N 1
ATOM 812 C CA . GLU A 1 104 ? -6.799 -4.175 16.078 1.00 95.94 104 GLU A CA 1
ATOM 813 C C . GLU A 1 104 ? -5.325 -4.583 16.155 1.00 95.94 104 GLU A C 1
ATOM 815 O O . GLU A 1 104 ? -4.927 -5.411 16.973 1.00 95.94 104 GLU A O 1
ATOM 820 N N . ILE A 1 105 ? -4.503 -3.957 15.314 1.00 97.25 105 ILE A N 1
ATOM 821 C CA . ILE A 1 105 ? -3.042 -4.003 15.396 1.00 97.25 105 ILE A CA 1
ATOM 822 C C . ILE A 1 105 ? -2.486 -2.581 15.344 1.00 97.25 105 ILE A C 1
ATOM 824 O O . ILE A 1 105 ? -2.988 -1.719 14.619 1.00 97.25 105 ILE A O 1
ATOM 828 N N . LYS A 1 106 ? -1.423 -2.337 16.111 1.00 97.25 106 LYS A N 1
ATOM 829 C CA . LYS A 1 106 ? -0.636 -1.101 16.065 1.00 97.25 106 LYS A CA 1
ATOM 830 C C . LYS A 1 106 ? 0.721 -1.409 15.458 1.00 97.25 106 LYS A C 1
ATOM 832 O O . LYS A 1 106 ? 1.420 -2.306 15.925 1.00 97.25 106 LYS A O 1
ATOM 837 N N . ILE A 1 107 ? 1.086 -0.668 14.420 1.00 96.56 107 ILE A N 1
ATOM 838 C CA . ILE A 1 107 ? 2.334 -0.861 13.684 1.00 96.56 107 ILE A CA 1
ATOM 839 C C . ILE A 1 107 ? 3.120 0.443 13.741 1.00 96.56 107 ILE A C 1
ATOM 841 O O . ILE A 1 107 ? 2.577 1.494 13.415 1.00 96.56 107 ILE A O 1
ATOM 845 N N . LEU A 1 108 ? 4.384 0.374 14.164 1.00 95.75 108 LEU A N 1
ATOM 846 C CA . LEU A 1 108 ? 5.291 1.521 14.137 1.00 95.75 108 LEU A CA 1
ATOM 847 C C . LEU A 1 108 ? 5.484 1.988 12.689 1.00 95.75 108 LEU A C 1
ATOM 849 O O . LEU A 1 108 ? 5.725 1.169 11.797 1.00 95.75 108 LEU A O 1
ATOM 853 N N . THR A 1 109 ? 5.362 3.289 12.468 1.00 95.75 109 THR A N 1
ATOM 854 C CA . THR A 1 109 ? 5.576 3.919 11.168 1.00 95.75 109 THR A CA 1
ATOM 855 C C . THR A 1 109 ? 7.033 4.312 11.010 1.00 95.75 109 THR A C 1
ATOM 857 O O . THR A 1 109 ? 7.717 4.574 11.995 1.00 95.75 109 THR A O 1
ATOM 860 N N . ALA A 1 110 ? 7.507 4.373 9.774 1.00 93.12 110 ALA A N 1
ATOM 861 C CA . ALA A 1 110 ? 8.767 5.031 9.465 1.00 93.12 110 ALA A CA 1
ATOM 862 C C . ALA A 1 110 ? 8.511 6.471 8.995 1.00 93.12 110 ALA A C 1
ATOM 864 O O . ALA A 1 110 ? 7.423 6.749 8.466 1.00 93.12 110 ALA A O 1
ATOM 865 N N . PRO A 1 111 ? 9.498 7.370 9.147 1.00 88.81 111 PRO A N 1
ATOM 866 C CA . PRO A 1 111 ? 9.433 8.698 8.561 1.00 88.81 111 PRO A CA 1
ATOM 867 C C . PRO A 1 111 ? 9.194 8.599 7.054 1.00 88.81 111 PRO A C 1
ATOM 869 O O . PRO A 1 111 ? 9.915 7.919 6.330 1.00 88.81 111 PRO A O 1
ATOM 872 N N . GLU A 1 112 ? 8.164 9.285 6.572 1.00 84.50 112 GLU A N 1
ATOM 873 C CA . GLU A 1 112 ? 7.802 9.291 5.149 1.00 84.50 112 GLU A CA 1
ATOM 874 C C . GLU A 1 112 ? 8.911 9.874 4.259 1.00 84.50 112 GLU A C 1
ATOM 876 O O . GLU A 1 112 ? 9.084 9.419 3.134 1.00 84.50 112 GLU A O 1
ATOM 881 N N . ASN A 1 113 ? 9.717 10.797 4.797 1.00 87.00 113 ASN A N 1
ATOM 882 C CA . ASN A 1 113 ? 10.860 11.402 4.106 1.00 87.00 113 ASN A CA 1
ATOM 883 C C . ASN A 1 113 ? 12.044 10.443 3.903 1.00 87.00 113 ASN A C 1
ATOM 885 O O . ASN A 1 113 ? 12.906 10.726 3.075 1.00 87.00 113 ASN A O 1
ATOM 889 N N . ASP A 1 114 ? 12.095 9.333 4.646 1.00 88.50 114 ASP A N 1
ATOM 890 C CA . ASP A 1 114 ? 13.139 8.317 4.479 1.00 88.50 114 ASP A CA 1
ATOM 891 C C . ASP A 1 114 ? 12.808 7.362 3.324 1.00 88.50 114 ASP A C 1
ATOM 893 O O . 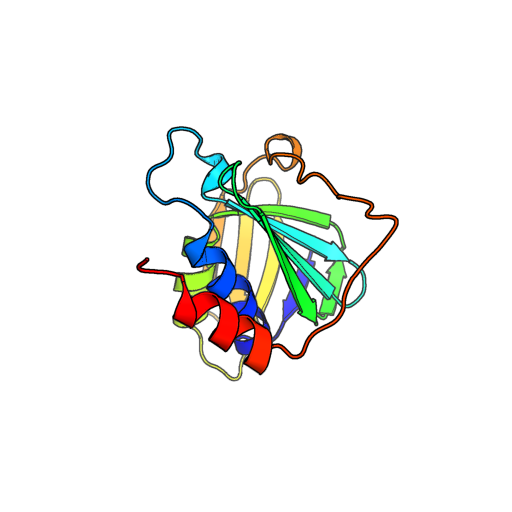ASP A 1 114 ? 13.675 6.620 2.858 1.00 88.50 114 ASP A O 1
ATOM 897 N N . PHE A 1 115 ? 11.548 7.346 2.871 1.00 90.31 115 PHE A N 1
ATOM 898 C CA . PHE A 1 115 ? 11.129 6.497 1.767 1.00 90.31 115 PHE A CA 1
ATOM 899 C C . PHE A 1 115 ? 11.740 7.015 0.455 1.00 90.31 115 PHE A C 1
ATOM 901 O O . PHE A 1 115 ? 11.627 8.207 0.156 1.00 90.31 115 PHE A O 1
ATOM 908 N N . PRO A 1 116 ? 12.389 6.151 -0.344 1.00 87.00 116 PRO A N 1
ATOM 909 C CA . PRO A 1 116 ? 13.062 6.586 -1.559 1.00 87.00 116 PRO A CA 1
ATOM 910 C C . PRO A 1 116 ? 12.067 7.179 -2.560 1.00 87.00 116 PRO A C 1
ATOM 912 O O . PRO A 1 116 ? 10.967 6.659 -2.765 1.00 87.00 116 PRO A O 1
ATOM 915 N N . ALA A 1 117 ? 12.475 8.261 -3.221 1.00 80.38 117 ALA A N 1
ATOM 916 C CA . ALA A 1 117 ? 11.697 8.832 -4.308 1.00 80.38 117 ALA A CA 1
ATOM 917 C C . ALA A 1 117 ? 11.661 7.849 -5.485 1.00 80.38 117 ALA A C 1
ATOM 919 O O . ALA A 1 117 ? 12.703 7.496 -6.039 1.00 80.38 117 ALA A O 1
ATOM 920 N N . ILE A 1 118 ? 10.461 7.435 -5.893 1.00 74.06 118 ILE A N 1
ATOM 921 C CA . ILE A 1 118 ? 10.292 6.693 -7.141 1.00 74.06 118 ILE A CA 1
ATOM 922 C C . ILE A 1 118 ? 10.356 7.684 -8.295 1.00 74.06 118 ILE A C 1
ATOM 924 O O . ILE A 1 118 ? 9.568 8.628 -8.361 1.00 74.06 118 ILE A O 1
ATOM 928 N N . GLN A 1 119 ? 11.308 7.468 -9.201 1.00 71.12 119 GLN A N 1
ATOM 929 C CA . GLN A 1 119 ? 11.453 8.298 -10.387 1.00 71.12 119 GLN A CA 1
ATOM 930 C C . GLN A 1 119 ? 10.264 8.081 -11.323 1.00 71.12 119 GLN A C 1
ATOM 932 O O . GLN A 1 119 ? 9.975 6.959 -11.740 1.00 71.12 119 GLN A O 1
ATOM 937 N N . GLU A 1 120 ? 9.583 9.166 -11.676 1.00 72.94 120 GLU A N 1
ATOM 938 C CA . GLU A 1 120 ? 8.579 9.145 -12.733 1.00 72.94 120 GLU A CA 1
ATOM 939 C C . GLU A 1 120 ? 9.283 9.328 -14.077 1.00 72.94 120 GLU A C 1
ATOM 941 O O . GLU A 1 120 ? 9.972 10.320 -14.313 1.00 72.94 120 GLU A O 1
ATOM 946 N N . SER A 1 121 ? 9.135 8.342 -14.958 1.00 76.19 121 SER A N 1
ATOM 947 C CA . SER A 1 121 ? 9.657 8.430 -16.318 1.00 76.19 121 SER A CA 1
ATOM 948 C C . SER A 1 121 ? 8.609 9.071 -17.220 1.00 76.19 121 SER A C 1
ATOM 950 O O . SER A 1 121 ? 7.509 8.541 -17.371 1.00 76.19 121 SER A O 1
ATOM 952 N N . ASN A 1 122 ? 8.949 10.206 -17.829 1.00 80.00 122 ASN A N 1
ATOM 953 C CA . ASN A 1 122 ? 8.093 10.865 -18.807 1.00 80.00 122 ASN A CA 1
ATOM 954 C C . ASN A 1 122 ? 8.516 10.446 -20.220 1.00 80.00 122 ASN A C 1
ATOM 956 O O . ASN A 1 122 ? 9.428 11.028 -20.808 1.00 80.00 122 ASN A O 1
ATOM 960 N N . PHE A 1 123 ? 7.897 9.390 -20.744 1.00 83.94 123 PHE A N 1
ATOM 961 C CA . PHE A 1 123 ? 8.189 8.899 -22.089 1.00 83.94 123 PHE A CA 1
ATOM 962 C C . PHE A 1 123 ? 7.401 9.698 -23.136 1.00 83.94 123 PHE A C 1
ATOM 964 O O . PHE A 1 123 ? 6.176 9.738 -23.100 1.00 83.94 123 PHE A O 1
ATOM 971 N N . GLU A 1 124 ? 8.090 10.291 -24.115 1.00 86.69 124 GLU A N 1
ATOM 972 C CA . GLU A 1 124 ? 7.443 11.038 -25.212 1.00 86.69 124 GLU A CA 1
ATOM 973 C C . GLU A 1 124 ? 6.707 10.136 -26.217 1.00 86.69 124 GLU A C 1
ATOM 975 O O . GLU A 1 124 ? 5.841 10.591 -26.965 1.00 86.69 124 GLU A O 1
ATOM 980 N N . LYS A 1 125 ? 7.076 8.853 -26.273 1.00 90.88 125 LYS A N 1
ATOM 981 C CA . LYS A 1 125 ? 6.520 7.857 -27.193 1.00 90.88 125 LYS A CA 1
ATOM 982 C C . LYS A 1 125 ? 6.199 6.581 -26.429 1.00 90.88 125 LYS A C 1
ATOM 984 O O . LYS A 1 125 ? 6.970 6.165 -25.570 1.00 90.88 125 LYS A O 1
ATOM 989 N N . GLY A 1 126 ? 5.091 5.946 -26.794 1.00 88.69 126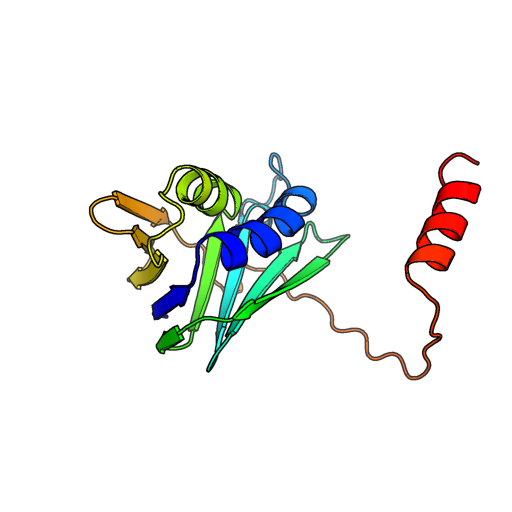 GLY A N 1
ATOM 990 C CA . GLY A 1 126 ? 4.659 4.667 -26.247 1.00 88.69 126 GLY A CA 1
ATOM 991 C C . GLY A 1 126 ? 4.218 3.715 -27.350 1.00 88.69 126 GLY A C 1
ATOM 992 O O . GLY A 1 126 ? 3.874 4.130 -28.456 1.00 88.69 126 GLY A O 1
ATOM 993 N N . ILE A 1 127 ? 4.232 2.430 -27.027 1.00 91.19 127 ILE A N 1
ATOM 994 C CA . ILE A 1 127 ? 3.694 1.345 -27.845 1.00 91.19 127 ILE A CA 1
ATOM 995 C C . ILE A 1 127 ? 2.639 0.614 -27.020 1.00 91.19 127 ILE A C 1
ATOM 997 O O . ILE A 1 127 ? 2.731 0.569 -25.795 1.00 91.19 127 ILE A O 1
ATOM 1001 N N . SER A 1 128 ? 1.610 0.095 -27.684 1.00 91.00 128 SER A N 1
ATOM 1002 C CA . SER A 1 128 ? 0.497 -0.591 -27.030 1.00 91.00 128 SER A CA 1
ATOM 1003 C C . SER A 1 128 ? 0.360 -1.992 -27.595 1.00 91.00 128 SER A C 1
ATOM 1005 O O . SER A 1 128 ? 0.359 -2.173 -28.813 1.00 91.00 128 SER A O 1
ATOM 1007 N N . TRP A 1 129 ? 0.241 -2.960 -26.694 1.00 93.25 129 TRP A N 1
ATOM 1008 C CA . TRP A 1 129 ? 0.097 -4.380 -26.987 1.00 93.25 129 TRP A CA 1
ATOM 1009 C C . TRP A 1 129 ? -0.973 -4.970 -26.074 1.00 93.25 129 TRP A C 1
ATOM 1011 O O . TRP A 1 129 ? -1.284 -4.398 -25.024 1.00 93.25 129 TRP A O 1
ATOM 1021 N N . SER A 1 130 ? -1.519 -6.129 -26.441 1.00 95.81 130 SER A N 1
ATOM 1022 C CA . SER A 1 130 ? -2.361 -6.874 -25.511 1.00 95.81 130 SER A CA 1
ATOM 1023 C C . SER A 1 130 ? -1.498 -7.502 -24.408 1.00 95.81 130 SER A C 1
ATOM 1025 O O . SER A 1 130 ? -0.349 -7.892 -24.630 1.00 95.81 130 SER A O 1
ATOM 1027 N N . ILE A 1 131 ? -2.052 -7.609 -23.198 1.00 94.19 131 ILE A N 1
ATOM 1028 C CA . ILE A 1 131 ? -1.341 -8.230 -22.071 1.00 94.19 131 ILE A CA 1
ATOM 1029 C C . ILE A 1 131 ? -1.054 -9.717 -22.323 1.00 94.19 131 ILE A C 1
ATOM 1031 O O . ILE A 1 131 ? -0.060 -10.239 -21.822 1.00 94.19 131 ILE A O 1
ATOM 1035 N N . SER A 1 132 ? -1.907 -10.393 -23.102 1.00 96.06 132 SER A N 1
ATOM 1036 C CA . SER A 1 132 ? -1.710 -11.791 -23.490 1.00 96.06 132 SER A CA 1
ATOM 1037 C C . SER A 1 132 ? -0.498 -11.940 -24.395 1.00 96.06 132 SER A C 1
ATOM 1039 O O . SER A 1 132 ? 0.373 -12.746 -24.082 1.00 96.06 132 SER A O 1
ATOM 1041 N N . ASP A 1 133 ? -0.399 -11.112 -25.437 1.00 94.88 133 ASP A N 1
ATOM 1042 C CA . ASP A 1 133 ? 0.717 -11.192 -26.382 1.00 94.88 133 ASP A CA 1
ATOM 1043 C C . ASP A 1 133 ? 2.024 -10.842 -25.671 1.00 94.88 133 ASP A C 1
ATOM 1045 O O . ASP A 1 133 ? 3.036 -11.507 -25.861 1.00 94.88 133 ASP A O 1
ATOM 1049 N N . PHE A 1 134 ? 2.016 -9.820 -24.804 1.00 94.19 134 PHE A N 1
ATOM 1050 C CA . PHE A 1 134 ? 3.210 -9.434 -24.051 1.00 94.19 134 PHE A CA 1
ATOM 1051 C C . PHE A 1 134 ? 3.695 -10.538 -23.109 1.00 94.19 134 PHE A C 1
ATOM 1053 O O . PHE A 1 134 ? 4.897 -10.784 -23.022 1.00 94.19 134 PHE A O 1
ATOM 1060 N N . ARG A 1 135 ? 2.771 -11.241 -22.443 1.00 94.19 135 ARG A N 1
ATOM 1061 C CA . ARG A 1 135 ? 3.121 -12.398 -21.614 1.00 94.19 135 ARG A CA 1
ATOM 1062 C C . ARG A 1 135 ? 3.731 -13.518 -22.459 1.00 94.19 135 ARG A C 1
ATOM 1064 O O . ARG A 1 135 ? 4.791 -14.012 -2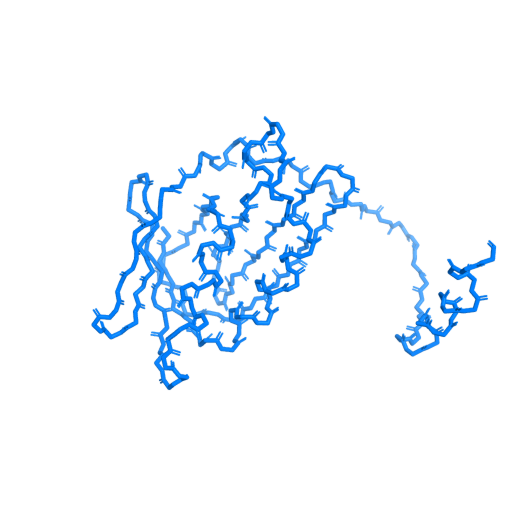2.100 1.00 94.19 135 ARG A O 1
ATOM 1071 N N . GLU A 1 136 ? 3.118 -13.856 -23.591 1.00 94.69 136 GLU A N 1
ATOM 1072 C CA . GLU A 1 136 ? 3.635 -14.888 -24.500 1.00 94.69 136 GLU A CA 1
ATOM 1073 C C . GLU A 1 136 ? 5.025 -14.530 -25.048 1.00 94.69 136 GLU A C 1
ATOM 1075 O O . GLU A 1 136 ? 5.916 -15.378 -25.090 1.00 94.69 136 GLU A O 1
ATOM 1080 N N . MET A 1 137 ? 5.247 -13.258 -25.397 1.00 94.12 137 MET A N 1
ATOM 1081 C CA . MET A 1 137 ? 6.553 -12.760 -25.832 1.00 94.12 137 MET A CA 1
ATOM 1082 C C . MET A 1 137 ? 7.627 -12.932 -24.751 1.00 94.12 137 MET A C 1
ATOM 1084 O O . MET A 1 137 ? 8.738 -13.346 -25.077 1.00 94.12 137 MET A O 1
ATOM 1088 N N . ILE A 1 138 ? 7.313 -12.641 -23.480 1.00 94.69 138 ILE A N 1
ATOM 1089 C CA . ILE A 1 138 ? 8.235 -12.867 -22.354 1.00 94.69 138 ILE A CA 1
ATOM 1090 C C . ILE A 1 138 ? 8.519 -14.363 -22.193 1.00 94.69 138 ILE A C 1
ATOM 1092 O O . ILE A 1 138 ? 9.683 -14.757 -22.120 1.00 94.69 138 ILE A O 1
ATOM 1096 N N . ASP A 1 139 ? 7.478 -15.197 -22.171 1.00 93.88 139 ASP A N 1
ATOM 1097 C CA . ASP A 1 139 ? 7.602 -16.641 -21.940 1.00 93.88 139 ASP A CA 1
ATOM 1098 C C . ASP A 1 139 ? 8.474 -17.326 -23.008 1.00 93.88 139 ASP A C 1
ATOM 1100 O O . ASP A 1 139 ? 9.224 -18.253 -22.698 1.00 93.88 139 ASP A O 1
ATOM 1104 N N . CYS A 1 140 ? 8.447 -16.828 -24.249 1.00 94.00 140 CYS A N 1
ATOM 1105 C CA . CYS A 1 140 ? 9.288 -17.321 -25.341 1.00 94.00 140 CYS A CA 1
ATOM 1106 C C . CYS A 1 140 ? 10.799 -17.103 -25.130 1.00 94.00 140 CYS A C 1
ATOM 1108 O O . CYS A 1 140 ? 11.592 -17.799 -25.764 1.00 94.00 140 CYS A O 1
ATOM 1110 N N . VAL A 1 141 ? 11.215 -16.142 -24.292 1.00 95.31 141 VAL A N 1
ATOM 1111 C CA . VAL A 1 141 ? 12.632 -15.736 -24.153 1.00 95.31 141 VAL A CA 1
ATOM 1112 C C . VAL A 1 141 ? 13.169 -15.775 -22.722 1.00 95.31 141 VAL A C 1
ATOM 1114 O O . VAL A 1 141 ? 14.375 -15.653 -22.530 1.00 95.31 141 VAL A O 1
ATOM 1117 N N . LEU A 1 142 ? 12.315 -15.965 -21.711 1.00 88.38 142 LEU A N 1
ATOM 1118 C CA . LEU A 1 142 ? 12.688 -15.882 -20.291 1.00 88.38 142 LEU A CA 1
ATOM 1119 C C . LEU A 1 142 ? 13.793 -16.873 -19.869 1.00 88.38 142 LEU A C 1
ATOM 1121 O O . LEU A 1 142 ? 14.505 -16.619 -18.900 1.00 88.38 142 LEU A O 1
ATOM 1125 N N . TYR A 1 143 ? 13.934 -17.987 -20.591 1.00 84.31 143 TYR A N 1
ATOM 1126 C CA . TYR A 1 143 ? 14.887 -19.068 -20.301 1.00 84.31 143 TYR A CA 1
ATOM 1127 C C . TYR A 1 143 ? 15.935 -19.292 -21.405 1.00 84.31 143 TYR A C 1
ATOM 1129 O O . TYR A 1 143 ? 16.546 -20.362 -21.440 1.00 84.31 143 TYR A O 1
ATOM 1137 N N . ALA A 1 144 ? 16.070 -18.342 -22.337 1.00 64.12 144 ALA A N 1
ATOM 1138 C CA . ALA A 1 144 ? 17.009 -18.423 -23.457 1.00 64.12 144 ALA A CA 1
ATOM 1139 C C . ALA A 1 144 ? 18.398 -17.846 -23.105 1.00 64.12 144 ALA A C 1
ATOM 1141 O O . ALA A 1 144 ? 18.885 -18.111 -21.983 1.00 64.12 144 ALA A O 1
#